Protein AF-A0A538EKH7-F1 (afdb_monomer_lite)

Structure (mmCIF, N/CA/C/O backbone):
data_AF-A0A538EKH7-F1
#
_entry.id   AF-A0A538EKH7-F1
#
loop_
_atom_site.group_PDB
_atom_site.id
_atom_site.type_symbol
_atom_site.label_atom_id
_atom_site.label_alt_id
_atom_site.label_comp_id
_atom_site.label_asym_id
_atom_site.label_entity_id
_atom_site.label_seq_id
_atom_site.pdbx_PDB_ins_code
_atom_site.Cartn_x
_atom_site.Cartn_y
_atom_site.Cartn_z
_atom_site.occupancy
_atom_site.B_iso_or_equiv
_atom_site.auth_seq_id
_atom_site.auth_comp_id
_atom_site.auth_asym_id
_atom_site.auth_atom_id
_atom_site.pdbx_PDB_model_num
ATOM 1 N N . MET A 1 1 ? 40.461 -7.528 -23.696 1.00 41.12 1 MET A N 1
ATOM 2 C CA . MET 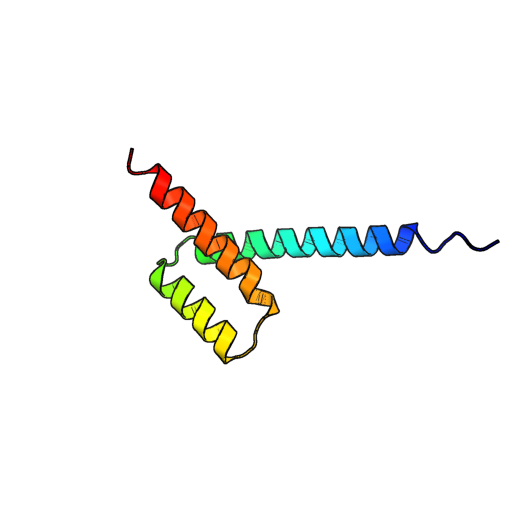A 1 1 ? 40.481 -6.888 -22.369 1.00 41.12 1 MET A CA 1
ATOM 3 C C . MET A 1 1 ? 39.035 -6.503 -22.109 1.00 41.12 1 MET A C 1
ATOM 5 O O . MET A 1 1 ? 38.563 -5.576 -22.741 1.00 41.12 1 MET A O 1
ATOM 9 N N . TRP A 1 2 ? 38.295 -7.343 -21.387 1.00 56.62 2 TRP A N 1
ATOM 10 C CA . TRP A 1 2 ? 36.845 -7.223 -21.192 1.00 56.62 2 TRP A CA 1
ATOM 11 C C . TRP A 1 2 ? 36.591 -7.037 -19.701 1.00 56.62 2 TRP A C 1
ATOM 13 O O . TRP A 1 2 ? 36.466 -8.038 -19.018 1.00 56.62 2 TRP A O 1
ATOM 23 N N . HIS A 1 3 ? 36.604 -5.806 -19.193 1.00 53.41 3 HIS A N 1
ATOM 24 C CA . HIS A 1 3 ? 36.170 -5.484 -17.825 1.00 53.41 3 HIS A CA 1
ATOM 25 C C . HIS A 1 3 ? 35.834 -3.985 -17.750 1.00 53.41 3 HIS A C 1
ATOM 27 O O . HIS A 1 3 ? 36.579 -3.211 -17.168 1.00 53.41 3 HIS A O 1
ATOM 33 N N . GLU A 1 4 ? 34.744 -3.574 -18.402 1.00 53.00 4 GLU A N 1
ATOM 34 C CA . GLU A 1 4 ? 34.142 -2.230 -18.249 1.00 53.00 4 GLU A CA 1
ATOM 35 C C . GLU A 1 4 ? 32.603 -2.314 -18.131 1.00 53.00 4 GLU A C 1
ATOM 37 O O . GLU A 1 4 ? 31.901 -1.332 -18.338 1.00 53.00 4 GLU A O 1
ATOM 42 N N . VAL A 1 5 ? 32.054 -3.497 -17.824 1.00 51.44 5 VAL A N 1
ATOM 43 C CA . VAL A 1 5 ? 30.595 -3.727 -17.736 1.00 51.44 5 VAL A CA 1
ATOM 44 C C . VAL A 1 5 ? 30.072 -3.914 -16.308 1.00 51.44 5 VAL A C 1
ATOM 46 O O . VAL A 1 5 ? 28.867 -4.030 -16.138 1.00 51.44 5 VAL A O 1
ATOM 49 N N . ASP A 1 6 ? 30.935 -3.909 -15.289 1.00 54.56 6 ASP A N 1
ATOM 50 C CA . ASP A 1 6 ? 30.515 -4.111 -13.891 1.00 54.56 6 ASP A CA 1
ATOM 51 C C . ASP A 1 6 ? 29.994 -2.822 -13.225 1.00 54.56 6 ASP A C 1
ATOM 53 O O . ASP A 1 6 ? 28.978 -2.851 -12.536 1.00 54.56 6 ASP A O 1
ATOM 57 N N . ASP A 1 7 ? 30.631 -1.668 -13.453 1.00 53.69 7 ASP A N 1
ATOM 58 C CA . ASP A 1 7 ? 30.290 -0.438 -12.716 1.00 53.69 7 ASP A CA 1
ATOM 59 C C . ASP A 1 7 ? 28.929 0.167 -13.113 1.00 53.69 7 ASP A C 1
ATOM 61 O O . ASP A 1 7 ? 28.206 0.681 -12.261 1.00 53.69 7 ASP A O 1
ATOM 65 N N . LEU A 1 8 ? 28.529 0.065 -14.386 1.00 55.12 8 LEU A N 1
ATOM 66 C CA . LEU A 1 8 ? 27.259 0.630 -14.870 1.00 55.12 8 LEU A CA 1
ATOM 67 C C . LEU A 1 8 ? 26.033 -0.178 -14.421 1.00 55.12 8 LEU A C 1
ATOM 69 O O . LEU A 1 8 ? 24.963 0.397 -14.215 1.00 55.12 8 LEU A O 1
ATOM 73 N N . ASP A 1 9 ? 26.179 -1.495 -14.266 1.00 56.31 9 ASP A N 1
ATOM 74 C CA . ASP A 1 9 ? 25.099 -2.376 -13.809 1.00 56.31 9 ASP A CA 1
ATOM 75 C C . ASP A 1 9 ? 24.854 -2.170 -12.304 1.00 56.31 9 ASP A C 1
ATOM 77 O O . ASP A 1 9 ? 23.714 -2.009 -11.873 1.00 56.31 9 ASP A O 1
ATOM 81 N N . LEU A 1 10 ? 25.928 -2.021 -11.516 1.00 57.97 10 LEU A N 1
ATOM 82 C CA . LEU A 1 10 ? 25.852 -1.695 -10.088 1.00 57.97 10 LEU A CA 1
ATOM 83 C C . LEU A 1 10 ? 25.252 -0.306 -9.829 1.00 57.97 10 LEU A C 1
ATOM 85 O O . LEU A 1 10 ? 24.417 -0.159 -8.936 1.00 57.97 10 LEU A O 1
ATOM 89 N N . GLU A 1 11 ? 25.626 0.709 -10.612 1.00 57.75 11 GLU A N 1
ATOM 90 C CA . GLU A 1 11 ? 25.058 2.057 -10.485 1.00 57.75 11 GLU A CA 1
ATOM 91 C C . GLU A 1 11 ? 23.571 2.080 -10.892 1.00 57.75 11 GLU A C 1
ATOM 93 O O . GLU A 1 11 ? 22.749 2.730 -10.243 1.00 57.75 11 GLU A O 1
ATOM 98 N N . SER A 1 12 ? 23.188 1.308 -11.916 1.00 58.53 12 SER A N 1
ATOM 99 C CA . SER A 1 12 ? 21.791 1.166 -12.346 1.00 58.53 12 SER A CA 1
ATOM 100 C C . SER A 1 12 ? 20.925 0.432 -11.317 1.00 58.53 12 SER A C 1
ATOM 102 O O . SER A 1 12 ? 19.809 0.878 -11.033 1.00 58.53 12 SER A O 1
ATOM 104 N N . VAL A 1 13 ? 21.443 -0.644 -10.715 1.00 60.44 13 VAL A N 1
ATOM 105 C CA . VAL A 1 13 ? 20.775 -1.381 -9.632 1.00 60.44 13 VAL A CA 1
ATOM 106 C C . VAL A 1 13 ? 20.627 -0.497 -8.395 1.00 60.44 13 VAL A C 1
ATOM 108 O O . VAL A 1 13 ? 19.520 -0.383 -7.873 1.00 60.44 13 VAL A O 1
ATOM 111 N N . ALA A 1 14 ? 21.675 0.227 -7.993 1.00 57.44 14 ALA A N 1
ATOM 112 C CA . ALA A 1 14 ? 21.623 1.136 -6.848 1.00 57.44 14 ALA A CA 1
ATOM 113 C C . ALA A 1 14 ? 20.607 2.280 -7.044 1.00 57.44 14 ALA A C 1
ATOM 115 O O . ALA A 1 14 ? 19.861 2.618 -6.124 1.00 57.44 14 ALA A O 1
ATOM 116 N N . LEU A 1 15 ? 20.514 2.849 -8.254 1.00 60.84 15 LEU A N 1
ATOM 117 C CA . LEU A 1 15 ? 19.486 3.839 -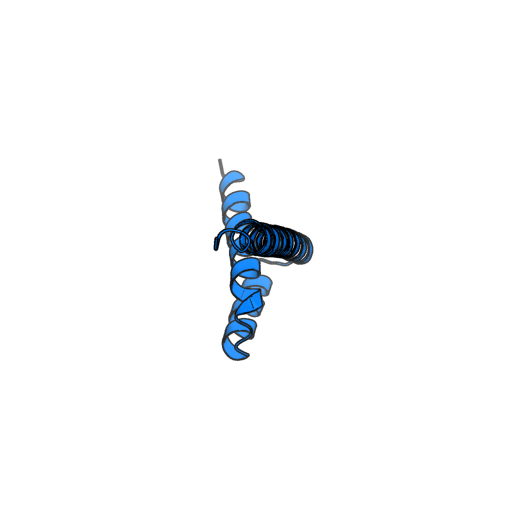8.599 1.00 60.84 15 LEU A CA 1
ATOM 118 C C . LEU A 1 15 ? 18.071 3.239 -8.604 1.00 60.84 15 LEU A C 1
ATOM 120 O O . LEU A 1 15 ? 17.102 3.946 -8.324 1.00 60.84 15 LEU A O 1
ATOM 124 N N . SER A 1 16 ? 17.935 1.952 -8.929 1.00 71.25 16 SER A N 1
ATOM 125 C CA . SER A 1 16 ? 16.663 1.230 -8.873 1.00 71.25 16 SER A CA 1
ATOM 126 C C . SER A 1 16 ? 16.233 0.937 -7.432 1.00 71.25 16 SER A C 1
ATOM 128 O O . SER A 1 16 ? 15.056 1.089 -7.109 1.00 71.25 16 SER A O 1
ATOM 130 N N . GLU A 1 17 ? 17.165 0.561 -6.557 1.00 75.88 17 GLU A N 1
ATOM 131 C CA . GLU A 1 17 ? 16.907 0.335 -5.130 1.00 75.88 17 GLU A CA 1
ATOM 132 C C . GLU A 1 17 ? 16.545 1.634 -4.404 1.00 75.88 17 GLU A C 1
ATOM 134 O O . GLU A 1 17 ? 15.593 1.660 -3.623 1.00 75.88 17 GLU A O 1
ATOM 139 N N . ASP A 1 18 ? 17.239 2.736 -4.701 1.00 79.38 18 ASP A N 1
ATOM 140 C CA . ASP A 1 18 ? 16.928 4.039 -4.108 1.00 79.38 18 ASP A CA 1
ATOM 141 C C . ASP A 1 18 ? 15.532 4.530 -4.517 1.00 79.38 18 ASP A C 1
ATOM 143 O O . ASP A 1 18 ? 14.761 5.007 -3.682 1.00 79.38 18 ASP A O 1
ATOM 147 N N . ARG A 1 19 ? 15.150 4.314 -5.784 1.00 80.81 19 ARG A N 1
ATOM 148 C CA . ARG A 1 19 ? 13.789 4.592 -6.265 1.00 80.81 19 ARG A CA 1
ATOM 149 C C . ARG A 1 19 ? 12.740 3.701 -5.615 1.00 80.81 19 ARG A C 1
ATOM 151 O O . ARG A 1 19 ? 11.671 4.208 -5.286 1.00 80.81 19 ARG A O 1
ATOM 158 N N . ALA A 1 20 ? 13.021 2.410 -5.433 1.00 82.94 20 ALA A N 1
ATOM 159 C CA . ALA A 1 20 ? 12.108 1.494 -4.754 1.00 82.94 20 ALA A CA 1
ATOM 160 C C . ALA A 1 20 ? 11.875 1.930 -3.301 1.00 82.94 20 ALA A C 1
ATOM 162 O O . ALA A 1 20 ? 10.733 2.038 -2.866 1.00 82.94 20 ALA A O 1
ATOM 163 N N . ARG A 1 21 ? 12.942 2.308 -2.588 1.00 83.81 21 ARG A N 1
ATOM 164 C CA . ARG A 1 21 ? 12.844 2.845 -1.227 1.00 83.81 21 ARG A CA 1
ATOM 165 C C . ARG A 1 21 ? 12.057 4.155 -1.172 1.00 83.81 21 ARG A C 1
ATOM 167 O O . ARG A 1 21 ? 11.164 4.287 -0.344 1.00 83.81 21 ARG A O 1
ATOM 174 N N . ALA A 1 22 ? 12.353 5.107 -2.057 1.00 87.81 22 ALA A N 1
ATOM 175 C CA . ALA A 1 22 ? 11.625 6.376 -2.111 1.00 87.81 22 ALA A CA 1
ATOM 176 C C . ALA A 1 22 ? 10.132 6.167 -2.416 1.00 87.81 22 ALA A C 1
ATOM 178 O O . ALA A 1 22 ? 9.271 6.887 -1.907 1.00 87.81 22 ALA A O 1
ATOM 179 N N . PHE A 1 23 ? 9.819 5.166 -3.239 1.00 87.25 23 PHE A N 1
ATOM 180 C CA . PHE A 1 23 ? 8.452 4.769 -3.530 1.00 87.25 23 PHE A CA 1
ATOM 181 C C . PHE A 1 23 ? 7.756 4.153 -2.311 1.00 87.25 23 PHE A C 1
ATOM 183 O O . PHE A 1 23 ? 6.646 4.573 -1.983 1.00 87.25 23 PHE A O 1
ATOM 190 N N . ASP A 1 24 ? 8.409 3.233 -1.601 1.00 87.69 24 ASP A N 1
ATOM 191 C CA . ASP A 1 24 ? 7.872 2.626 -0.379 1.00 87.69 24 ASP A CA 1
ATOM 192 C C . ASP A 1 24 ? 7.588 3.687 0.695 1.00 87.69 24 ASP A C 1
ATOM 194 O O . ASP A 1 24 ? 6.501 3.712 1.276 1.00 87.69 24 ASP A O 1
ATOM 198 N N . GLU A 1 25 ? 8.519 4.622 0.905 1.00 89.50 25 GLU A N 1
ATOM 199 C CA . GLU A 1 25 ? 8.347 5.753 1.825 1.00 89.50 25 GLU A CA 1
ATOM 200 C C . GLU A 1 25 ? 7.168 6.646 1.418 1.00 89.50 25 GLU A C 1
ATOM 202 O O . GLU A 1 25 ? 6.360 7.055 2.259 1.00 89.50 25 GLU A O 1
ATOM 207 N N . TRP A 1 26 ? 7.032 6.927 0.120 1.00 90.25 26 TRP A N 1
ATOM 208 C CA . TRP A 1 26 ? 5.918 7.710 -0.403 1.00 90.25 26 TRP A CA 1
ATOM 209 C C . TRP A 1 26 ? 4.571 7.004 -0.190 1.00 90.25 26 TRP A C 1
ATOM 211 O O . TRP A 1 26 ? 3.612 7.643 0.251 1.00 90.25 26 TRP A O 1
ATOM 221 N N . VAL A 1 27 ? 4.490 5.693 -0.441 1.00 89.88 27 VAL A N 1
ATOM 222 C CA . VAL A 1 27 ? 3.280 4.891 -0.200 1.00 89.88 27 VAL A CA 1
ATOM 223 C C . VAL A 1 27 ? 2.938 4.860 1.290 1.00 89.88 27 VAL A C 1
ATOM 225 O O . VAL A 1 27 ? 1.787 5.113 1.655 1.00 89.88 27 VAL A O 1
ATOM 228 N N . ALA A 1 28 ? 3.921 4.621 2.161 1.00 88.06 28 ALA A N 1
ATOM 229 C CA . ALA A 1 28 ? 3.726 4.606 3.609 1.00 88.06 28 ALA A CA 1
ATOM 230 C C . ALA A 1 28 ? 3.192 5.951 4.126 1.00 88.06 28 ALA A C 1
ATOM 232 O O . ALA A 1 28 ? 2.220 5.986 4.885 1.00 88.06 28 ALA A O 1
ATOM 233 N N . MET A 1 29 ? 3.761 7.064 3.652 1.00 89.50 29 MET A N 1
ATOM 234 C CA . MET A 1 29 ? 3.287 8.409 3.977 1.00 89.50 29 MET A CA 1
ATOM 235 C C . MET A 1 29 ? 1.877 8.659 3.440 1.00 89.50 29 MET A C 1
ATOM 237 O O . MET A 1 29 ? 1.046 9.250 4.121 1.00 89.50 29 MET A O 1
ATOM 241 N N . ARG A 1 30 ? 1.560 8.195 2.229 1.00 91.44 30 ARG A N 1
ATOM 242 C CA . ARG A 1 30 ? 0.235 8.414 1.639 1.00 91.44 30 ARG A CA 1
ATOM 243 C C . ARG A 1 30 ? -0.870 7.656 2.374 1.00 91.44 30 ARG A C 1
ATOM 245 O O . ARG A 1 30 ? -1.996 8.147 2.456 1.00 91.44 30 ARG A O 1
ATOM 252 N N . LEU A 1 31 ? -0.544 6.483 2.909 1.00 91.06 31 LEU A N 1
ATOM 253 C CA . LEU A 1 31 ? -1.457 5.609 3.645 1.00 91.06 31 LEU A CA 1
ATOM 254 C C . LEU A 1 31 ? -1.424 5.854 5.170 1.00 91.06 31 LEU A C 1
ATOM 256 O O . LEU A 1 31 ? -2.137 5.182 5.924 1.00 91.06 31 LEU A O 1
ATOM 260 N N . SER A 1 32 ? -0.643 6.827 5.657 1.00 87.44 32 SER A N 1
ATOM 261 C CA . SER A 1 32 ? -0.485 7.119 7.094 1.00 87.44 32 SER A CA 1
ATOM 262 C C . SER A 1 32 ? -1.759 7.615 7.778 1.00 87.44 32 SER A C 1
ATOM 264 O O . SER A 1 32 ? -1.897 7.484 8.993 1.00 87.44 32 SER A O 1
ATOM 266 N N . ASP A 1 33 ? -2.715 8.125 7.006 1.00 88.56 33 ASP A N 1
ATOM 267 C CA . ASP A 1 33 ? -4.006 8.603 7.514 1.00 88.56 33 ASP A CA 1
ATOM 268 C C . ASP A 1 33 ? -5.146 7.614 7.240 1.00 88.56 33 ASP A C 1
ATOM 270 O O . ASP A 1 33 ? -6.259 7.780 7.734 1.00 88.56 33 ASP A O 1
ATOM 274 N N . TRP A 1 34 ? -4.877 6.552 6.476 1.00 91.12 34 TRP A N 1
ATOM 275 C CA . TRP A 1 34 ? -5.896 5.590 6.077 1.00 91.12 34 TRP A CA 1
ATOM 276 C C . TRP A 1 34 ? -6.182 4.578 7.197 1.00 91.12 34 TRP A C 1
ATOM 278 O O . TRP A 1 34 ? -5.253 4.059 7.821 1.00 91.12 34 TRP A O 1
ATOM 288 N N . PRO A 1 35 ? -7.452 4.231 7.452 1.00 90.62 35 PRO A N 1
ATOM 289 C CA . PRO A 1 35 ? -7.799 3.078 8.272 1.00 90.62 35 PRO A CA 1
ATOM 290 C C . PRO A 1 35 ? -7.167 1.786 7.736 1.00 90.62 35 PRO A C 1
ATOM 292 O O . PRO A 1 35 ? -7.135 1.546 6.532 1.00 90.62 35 PRO A O 1
ATOM 295 N N . VAL A 1 36 ? -6.744 0.888 8.633 1.00 89.06 36 VAL A N 1
ATOM 296 C CA . VAL A 1 36 ? -6.165 -0.422 8.254 1.00 89.06 36 VAL A CA 1
ATOM 297 C C . VAL A 1 36 ? -7.114 -1.234 7.361 1.00 89.06 36 VAL A C 1
ATOM 299 O O . VAL A 1 36 ? -6.661 -1.959 6.478 1.00 89.06 36 VAL A O 1
ATOM 302 N N . ALA A 1 37 ? -8.429 -1.106 7.567 1.00 91.00 37 ALA A N 1
ATOM 303 C CA . ALA A 1 37 ? -9.437 -1.756 6.733 1.00 91.00 37 ALA A CA 1
ATOM 304 C C . ALA A 1 37 ? -9.390 -1.272 5.272 1.00 91.00 37 ALA A C 1
ATOM 306 O O . ALA A 1 37 ? -9.446 -2.098 4.363 1.00 91.00 37 ALA A O 1
ATOM 307 N N . ASP A 1 38 ? -9.202 0.029 5.052 1.00 93.56 38 ASP A N 1
ATOM 308 C CA . ASP A 1 38 ? -9.145 0.621 3.712 1.00 93.56 38 ASP A CA 1
ATOM 309 C C . ASP A 1 38 ? -7.844 0.250 2.997 1.00 93.56 38 ASP A C 1
ATOM 311 O O . ASP A 1 38 ? -7.850 -0.056 1.806 1.00 93.56 38 ASP A O 1
ATOM 315 N N . ILE A 1 39 ? -6.729 0.170 3.731 1.00 92.06 39 ILE A N 1
ATOM 316 C CA . ILE A 1 39 ? -5.458 -0.299 3.164 1.00 92.06 39 ILE A CA 1
ATOM 317 C C . ILE A 1 39 ? -5.554 -1.783 2.753 1.00 92.06 39 ILE A C 1
ATOM 319 O O . ILE A 1 39 ? -5.025 -2.180 1.717 1.00 92.06 39 ILE A O 1
ATOM 323 N N . ARG A 1 40 ? -6.278 -2.617 3.514 1.00 92.25 40 ARG A N 1
ATOM 324 C CA . ARG A 1 40 ? -6.550 -4.014 3.123 1.00 92.25 40 ARG A CA 1
ATOM 325 C C . ARG A 1 40 ? -7.450 -4.115 1.893 1.00 92.25 40 ARG A C 1
ATOM 327 O O . ARG A 1 40 ? -7.224 -4.986 1.059 1.00 92.25 40 ARG A O 1
ATOM 334 N N . ALA A 1 41 ? -8.453 -3.246 1.777 1.00 94.81 41 ALA A N 1
ATOM 335 C CA . ALA A 1 41 ? -9.291 -3.182 0.582 1.00 94.81 41 ALA A CA 1
ATOM 336 C C . ALA A 1 41 ? -8.466 -2.781 -0.654 1.00 94.81 41 ALA A C 1
ATOM 338 O O . ALA A 1 41 ? -8.649 -3.359 -1.724 1.00 94.81 41 ALA A O 1
ATOM 339 N N . LEU A 1 42 ? -7.506 -1.862 -0.490 1.00 93.31 42 LEU A N 1
ATOM 340 C CA . LEU A 1 42 ? -6.554 -1.493 -1.536 1.00 93.31 42 LEU A CA 1
ATOM 341 C C . LEU A 1 42 ? -5.666 -2.678 -1.959 1.00 93.31 42 LEU A C 1
ATOM 343 O O . LEU A 1 42 ? -5.549 -2.921 -3.155 1.00 93.31 42 LEU A O 1
ATOM 347 N N . ASP A 1 43 ? -5.097 -3.450 -1.022 1.00 93.75 43 ASP A N 1
ATOM 348 C CA . ASP A 1 43 ? -4.305 -4.659 -1.347 1.00 93.75 43 ASP A CA 1
ATOM 349 C C . ASP A 1 43 ? -5.119 -5.664 -2.180 1.00 93.75 43 ASP A C 1
ATOM 351 O O . ASP A 1 43 ? -4.644 -6.173 -3.194 1.00 93.75 43 ASP A O 1
ATOM 355 N N . GLN A 1 44 ? -6.377 -5.903 -1.800 1.00 94.81 44 GLN A N 1
ATOM 356 C CA . GLN A 1 44 ? -7.266 -6.809 -2.533 1.00 94.81 44 GLN A CA 1
ATOM 357 C C . GLN A 1 44 ? -7.603 -6.297 -3.933 1.00 94.81 44 GLN A C 1
ATOM 359 O O . GLN A 1 44 ? -7.623 -7.080 -4.883 1.00 94.81 44 GLN A O 1
ATOM 364 N N . TRP A 1 45 ? -7.852 -4.996 -4.070 1.00 95.62 45 TRP A N 1
ATOM 365 C CA . TRP A 1 45 ? -8.104 -4.380 -5.367 1.00 95.62 45 TRP A CA 1
ATOM 366 C C . TRP A 1 45 ? -6.870 -4.464 -6.279 1.00 95.62 45 TRP A C 1
ATOM 368 O O . TRP A 1 45 ? -6.996 -4.871 -7.430 1.00 95.62 45 TRP A O 1
ATOM 378 N N . LEU A 1 46 ? -5.670 -4.193 -5.753 1.00 94.25 46 LEU A N 1
ATOM 379 C CA . LEU A 1 46 ? -4.415 -4.318 -6.506 1.00 94.25 46 LEU A CA 1
ATOM 380 C C . LEU A 1 46 ? -4.166 -5.753 -6.986 1.00 94.25 46 LEU A C 1
ATOM 382 O O . LEU A 1 46 ? -3.693 -5.950 -8.103 1.00 94.25 46 LEU A O 1
ATOM 386 N N . LEU A 1 47 ? -4.506 -6.757 -6.170 1.00 93.38 47 LEU A N 1
ATOM 387 C CA . LEU A 1 47 ? -4.436 -8.165 -6.568 1.00 93.38 47 LEU A CA 1
ATOM 388 C C . LEU A 1 47 ? -5.421 -8.495 -7.692 1.00 93.38 47 LEU A C 1
ATOM 390 O O . LEU A 1 47 ? -5.052 -9.199 -8.630 1.00 93.38 47 LEU A O 1
ATOM 394 N N . ALA A 1 48 ? -6.660 -8.005 -7.600 1.00 95.50 48 ALA A N 1
ATOM 395 C CA . ALA A 1 48 ? -7.689 -8.249 -8.608 1.00 95.50 48 ALA A CA 1
ATOM 396 C C . ALA A 1 48 ? -7.312 -7.632 -9.964 1.00 95.50 48 ALA A C 1
ATOM 398 O O . ALA A 1 48 ? -7.432 -8.288 -10.997 1.00 95.50 48 ALA A O 1
ATOM 399 N N . GLU A 1 49 ? -6.769 -6.415 -9.943 1.00 95.12 49 GLU A N 1
ATOM 400 C CA . GLU A 1 49 ? -6.348 -5.684 -11.141 1.00 95.12 49 GLU A CA 1
ATOM 401 C C . GLU A 1 49 ? -4.920 -6.036 -11.602 1.00 95.12 49 GLU A C 1
ATOM 403 O O . GLU A 1 49 ? -4.430 -5.492 -12.587 1.00 95.12 49 GLU A O 1
ATOM 408 N N . SER A 1 50 ? -4.242 -6.976 -10.928 1.00 92.31 50 SER A N 1
ATOM 409 C CA . SER A 1 50 ? -2.875 -7.418 -11.259 1.00 92.31 50 SER A CA 1
ATOM 410 C C . SER A 1 50 ? -1.808 -6.309 -11.215 1.00 92.31 50 SER A C 1
ATOM 412 O O . SER A 1 50 ? -0.786 -6.380 -11.899 1.00 92.31 50 SER A O 1
ATOM 414 N N . HIS A 1 51 ? -1.997 -5.304 -10.359 1.00 90.69 51 HIS A N 1
ATOM 415 C CA . HIS A 1 51 ? -1.051 -4.209 -10.119 1.00 90.69 51 HIS A CA 1
ATOM 416 C C . HIS A 1 51 ? 0.047 -4.614 -9.121 1.00 90.69 51 HIS A C 1
ATOM 418 O O . HIS A 1 51 ? 0.216 -4.015 -8.055 1.00 90.69 51 HIS A O 1
ATOM 424 N N . PHE A 1 52 ? 0.798 -5.667 -9.460 1.00 86.62 52 PHE A N 1
ATOM 425 C CA . PHE A 1 52 ? 1.764 -6.311 -8.560 1.00 86.62 52 PHE A CA 1
ATOM 426 C C . PHE A 1 52 ? 2.922 -5.408 -8.120 1.00 86.62 52 PHE A C 1
ATOM 428 O O . PHE A 1 52 ? 3.489 -5.634 -7.056 1.00 86.62 52 PHE A O 1
ATOM 435 N N . GLU A 1 53 ? 3.251 -4.379 -8.897 1.00 85.06 53 GLU A N 1
ATOM 436 C CA . GLU A 1 53 ? 4.311 -3.409 -8.593 1.00 85.06 53 GLU A CA 1
ATOM 437 C C . GLU A 1 53 ? 4.030 -2.570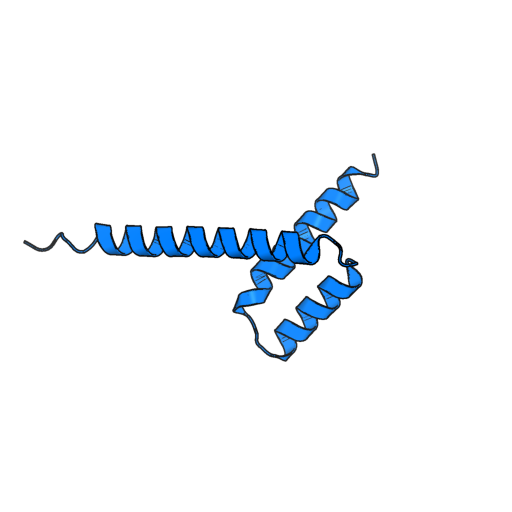 -7.327 1.00 85.06 53 GLU A C 1
ATOM 439 O O . GLU A 1 53 ? 4.960 -2.168 -6.637 1.00 85.06 53 GLU A O 1
ATOM 444 N N . PHE A 1 54 ? 2.756 -2.366 -6.967 1.00 85.69 54 PHE A N 1
ATOM 445 C CA . PHE A 1 54 ? 2.346 -1.577 -5.795 1.00 85.69 54 PHE A CA 1
ATOM 446 C C . PHE A 1 54 ? 2.174 -2.425 -4.527 1.00 85.69 54 PHE A C 1
ATOM 448 O O . PHE A 1 54 ? 2.209 -1.905 -3.411 1.00 85.69 54 PHE A O 1
ATOM 455 N N . ILE A 1 55 ? 1.966 -3.735 -4.681 1.00 90.44 55 ILE A N 1
ATOM 456 C CA . ILE A 1 55 ? 1.611 -4.641 -3.581 1.00 90.44 55 ILE A CA 1
ATOM 457 C C . ILE A 1 55 ? 2.690 -4.703 -2.486 1.00 90.44 55 ILE A C 1
ATOM 459 O O . ILE A 1 55 ? 2.319 -4.625 -1.312 1.00 90.44 55 ILE A O 1
ATOM 463 N N . PRO A 1 56 ? 3.999 -4.817 -2.799 1.00 90.62 56 PRO A N 1
ATOM 464 C CA . PRO A 1 56 ? 5.041 -4.830 -1.774 1.00 90.62 56 PRO A CA 1
ATOM 465 C C . PRO A 1 56 ? 4.999 -3.586 -0.881 1.00 90.62 56 PRO A C 1
ATOM 467 O O . PRO A 1 56 ? 4.954 -3.721 0.342 1.00 90.62 56 PRO A O 1
ATOM 470 N N . ALA A 1 57 ? 4.895 -2.398 -1.484 1.00 90.94 57 ALA A N 1
ATOM 471 C CA . ALA A 1 57 ? 4.851 -1.120 -0.777 1.00 90.94 57 ALA A CA 1
ATOM 472 C C . ALA A 1 57 ? 3.613 -0.998 0.130 1.00 90.94 57 ALA A C 1
ATOM 474 O O . ALA A 1 57 ? 3.705 -0.612 1.297 1.00 90.94 57 ALA A O 1
ATOM 475 N N . VAL A 1 58 ? 2.435 -1.390 -0.374 1.00 91.81 58 VAL A N 1
ATOM 476 C CA . VAL A 1 58 ? 1.180 -1.362 0.400 1.00 91.81 58 VAL A CA 1
ATOM 477 C C . VAL A 1 58 ? 1.226 -2.339 1.579 1.00 91.81 58 VAL A C 1
ATOM 479 O O . VAL A 1 58 ? 0.759 -2.023 2.677 1.00 91.81 58 VAL A O 1
ATOM 482 N N . ARG A 1 59 ? 1.823 -3.520 1.391 1.00 92.00 59 ARG A N 1
ATOM 483 C CA . ARG A 1 59 ? 1.985 -4.512 2.463 1.00 92.00 59 ARG A CA 1
ATOM 484 C C . ARG A 1 59 ? 3.015 -4.096 3.502 1.00 92.00 59 ARG A C 1
ATOM 486 O O . ARG A 1 59 ? 2.766 -4.313 4.686 1.00 92.00 59 ARG A O 1
ATOM 493 N N . ALA A 1 60 ? 4.110 -3.464 3.0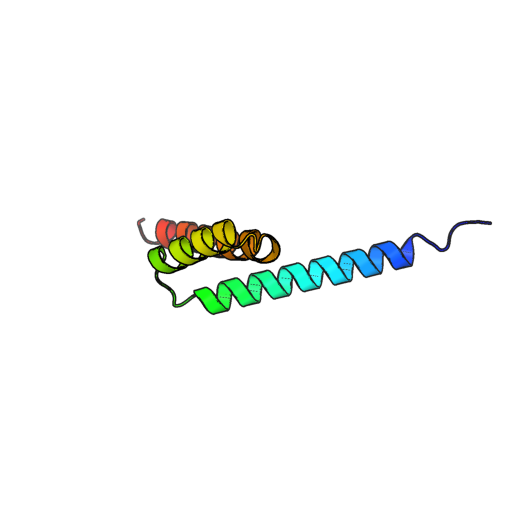89 1.00 90.12 60 ALA A N 1
ATOM 494 C CA . ALA A 1 60 ? 5.082 -2.882 4.009 1.00 90.12 60 ALA A CA 1
ATOM 495 C C . ALA A 1 60 ? 4.413 -1.830 4.912 1.00 90.12 60 ALA A C 1
ATOM 497 O O . ALA A 1 60 ? 4.525 -1.906 6.136 1.00 90.12 60 ALA A O 1
ATOM 498 N N . ALA A 1 61 ? 3.598 -0.940 4.334 1.00 89.25 61 ALA A N 1
ATOM 499 C CA . ALA A 1 61 ? 2.826 0.045 5.094 1.00 89.25 61 ALA A CA 1
ATOM 500 C C . ALA A 1 61 ? 1.819 -0.602 6.075 1.00 89.25 61 ALA A C 1
ATOM 502 O O . ALA A 1 61 ? 1.639 -0.125 7.199 1.00 89.25 61 ALA A O 1
ATOM 503 N N . LEU A 1 62 ? 1.174 -1.711 5.688 1.00 88.38 62 LEU A N 1
ATOM 504 C CA . LEU A 1 62 ? 0.305 -2.495 6.581 1.00 88.38 62 LEU A CA 1
ATOM 505 C C . LEU A 1 62 ? 1.068 -3.126 7.748 1.00 88.38 62 LEU A C 1
ATOM 507 O O . LEU A 1 62 ? 0.552 -3.161 8.868 1.00 88.38 62 LEU A O 1
ATOM 511 N N . GLN A 1 63 ? 2.268 -3.643 7.493 1.00 87.75 63 GLN A N 1
ATOM 512 C CA . GLN A 1 63 ? 3.092 -4.274 8.515 1.00 87.75 63 GLN A CA 1
ATOM 513 C C . GLN A 1 63 ? 3.602 -3.247 9.531 1.00 87.75 63 GLN A C 1
ATOM 515 O O . GLN A 1 63 ? 3.429 -3.453 10.732 1.00 87.75 63 GLN A O 1
ATOM 520 N N . GLU A 1 64 ? 4.093 -2.095 9.072 1.00 85.00 64 GLU A N 1
ATOM 521 C CA . GLU A 1 64 ? 4.527 -1.007 9.956 1.00 85.00 64 GLU A CA 1
ATOM 522 C C . GLU A 1 64 ? 3.381 -0.532 10.871 1.00 85.00 64 GLU A C 1
ATOM 524 O O . GLU A 1 64 ? 3.563 -0.258 12.060 1.00 85.00 64 GLU A O 1
ATOM 529 N N . ARG A 1 65 ? 2.148 -0.491 10.348 1.00 81.94 65 ARG A N 1
ATOM 530 C CA . ARG A 1 65 ? 0.946 -0.182 11.139 1.00 81.94 65 ARG A CA 1
ATOM 531 C C . ARG A 1 65 ? 0.660 -1.221 12.215 1.00 81.94 65 ARG A C 1
ATOM 533 O O . ARG A 1 65 ? 0.271 -0.843 13.320 1.00 81.94 65 ARG A O 1
ATOM 540 N N . ALA A 1 66 ? 0.816 -2.504 11.900 1.00 81.56 66 ALA A N 1
ATOM 541 C CA . ALA A 1 66 ? 0.624 -3.578 12.868 1.00 81.56 66 ALA A CA 1
ATOM 542 C C . ALA A 1 66 ? 1.658 -3.488 14.002 1.00 81.56 66 ALA A C 1
ATOM 544 O O . ALA A 1 66 ? 1.298 -3.613 15.172 1.00 81.56 66 ALA A O 1
ATOM 545 N N . GLU A 1 67 ? 2.911 -3.183 13.668 1.00 81.88 67 GLU A N 1
ATOM 546 C CA . GLU A 1 67 ? 4.000 -3.001 14.631 1.00 81.88 67 GLU A CA 1
ATOM 547 C C . GLU A 1 67 ? 3.757 -1.776 15.529 1.00 81.88 67 GLU A C 1
ATOM 549 O O . GLU A 1 67 ?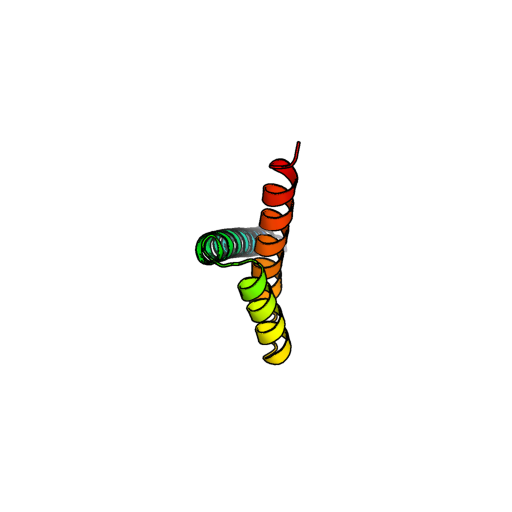 3.786 -1.893 16.755 1.00 81.88 67 GLU A O 1
ATOM 554 N N . ARG A 1 68 ? 3.391 -0.621 14.953 1.00 73.62 68 ARG A N 1
ATOM 555 C CA . ARG A 1 68 ? 3.032 0.591 15.718 1.00 73.62 68 ARG A CA 1
ATOM 556 C C . ARG A 1 68 ? 1.813 0.386 16.621 1.00 73.62 68 ARG A C 1
ATOM 558 O O . ARG A 1 68 ? 1.803 0.867 17.751 1.00 73.62 68 ARG A O 1
ATOM 565 N N . GLY A 1 69 ? 0.791 -0.323 16.140 1.00 65.31 69 GLY A N 1
ATOM 566 C CA . GLY A 1 69 ? -0.400 -0.653 16.928 1.00 65.31 69 GLY A CA 1
ATOM 567 C C . GLY A 1 69 ? -0.108 -1.628 18.073 1.00 65.31 69 GLY A C 1
ATOM 568 O O . GLY A 1 69 ? -0.717 -1.522 19.134 1.00 65.31 69 GLY A O 1
ATOM 569 N N . SER A 1 70 ? 0.855 -2.536 17.890 1.00 59.41 70 SER A N 1
ATOM 570 C CA . SER A 1 70 ? 1.272 -3.497 18.916 1.00 59.41 70 SER A CA 1
ATOM 571 C C . SER A 1 70 ? 2.158 -2.879 20.007 1.00 59.41 70 SER A C 1
ATOM 573 O O . SER A 1 70 ? 2.173 -3.394 21.123 1.00 59.41 70 SER A O 1
ATOM 575 N N . LEU A 1 71 ? 2.867 -1.779 19.724 1.00 57.66 71 LEU A N 1
ATOM 57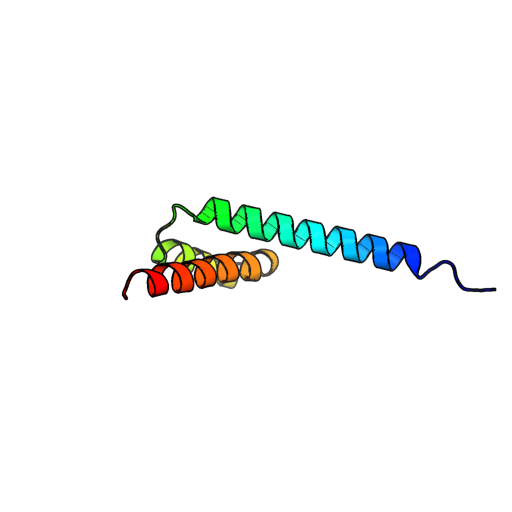6 C CA . LEU A 1 71 ? 3.684 -1.049 20.708 1.00 57.66 71 LEU A CA 1
ATOM 577 C C . LEU A 1 71 ? 2.874 -0.143 21.659 1.00 57.66 71 LEU A C 1
ATOM 579 O O . LEU A 1 71 ? 3.420 0.319 22.655 1.00 57.66 71 LEU A O 1
ATOM 583 N N . GLY A 1 72 ? 1.590 0.110 21.384 1.00 45.59 72 GLY A N 1
ATOM 584 C CA . GLY A 1 72 ? 0.715 0.944 22.225 1.00 45.59 72 GLY A CA 1
ATOM 585 C C . GLY A 1 72 ? -0.095 0.188 23.286 1.00 45.59 72 GLY A C 1
ATOM 586 O O . GLY A 1 72 ? -0.922 0.803 23.953 1.00 45.59 72 GLY A O 1
ATOM 587 N N . ALA A 1 73 ? 0.093 -1.130 23.419 1.00 48.56 73 ALA A N 1
ATOM 588 C CA . ALA A 1 73 ? -0.707 -2.001 24.289 1.00 48.56 73 ALA A CA 1
ATOM 589 C C . ALA A 1 73 ? 0.049 -2.549 25.522 1.00 48.56 73 ALA A C 1
ATOM 591 O O . ALA A 1 73 ? -0.431 -3.499 26.142 1.00 48.56 73 ALA A O 1
ATOM 592 N N . ALA A 1 74 ? 1.210 -1.979 25.869 1.00 41.84 74 ALA A N 1
ATOM 593 C CA . ALA A 1 74 ? 2.036 -2.382 27.013 1.00 41.84 74 ALA A CA 1
ATOM 594 C C . ALA A 1 74 ? 2.064 -1.315 28.116 1.00 41.84 74 ALA A C 1
ATOM 596 O O . ALA A 1 74 ? 2.175 -0.117 27.770 1.00 41.84 74 ALA A O 1
#

Radius of gyration: 17.18 Å; chains: 1; bounding box: 50×17×49 Å

Secondary structure (DSSP, 8-state):
----SHHHHHHHHHHHHHHHHHHHHHHHHHTTTS-HHHHHHHHHHHHHTT-TTTHHHHHHHHHHHHHHHHTT--

pLDDT: mean 78.85, std 16.24, range [41.12, 95.62]

Foldseek 3Di:
DDDPPPPVVVVVVVVVVVVLVVLLVVLLVVCVPPDLVVLVVVLVVCVVVVVVSCNVSSVVSSVVVVVVVVVVPD

Sequence (74 aa):
MWHEVDDLDLESVALSEDRARAFDEWVAMRLSDWPVADIRALDQWLLAESHFEFIPAVRAALQERAERGSLGAA